Protein AF-A0A971DWW7-F1 (afdb_monomer)

Nearest PDB structures (foldseek):
  3n54-assembly1_B  TM=9.333E-01  e=7.008E-04  Bacillus subtilis subsp. subtilis str. 168

Foldseek 3Di:
DVVQVVVQVVVQVVVQVVVVVVLLCCLAPVLHPPVPPLVVCCVPPVVVSVVC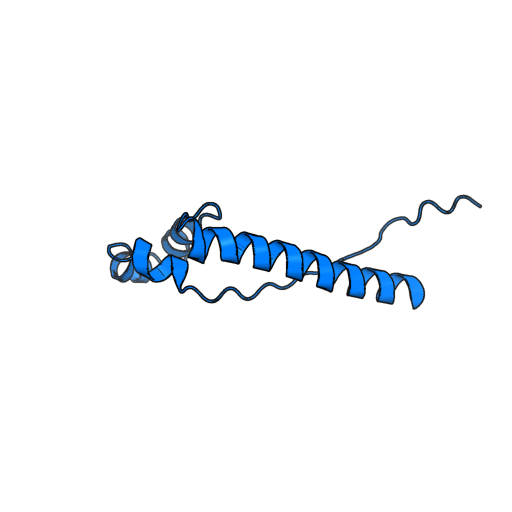VVVSSVVSSVDDDDDGDGDDDPDPPDDD

Sequence (80 aa):
MYFLKRLEEEFEKEIKRLCLATIYKFQKEYKADVFHFCQYIKAEKPAFWDKISGQWDRIFPELNVDLKVSVKIDLTGATK

Solvent-accessible surface area (backbone atoms only — not comparable to full-atom values): 4971 Å² total; per-residue (Å²): 112,72,68,59,54,52,51,25,55,52,49,24,53,52,51,46,52,52,51,52,52,53,50,46,41,29,25,68,73,65,61,47,74,85,83,42,61,67,58,52,42,39,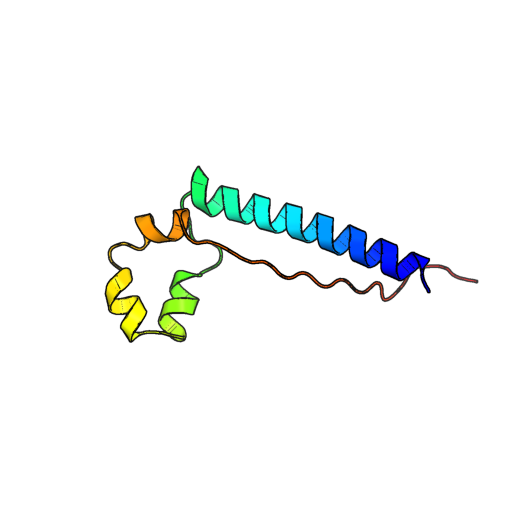70,78,36,46,82,56,32,73,76,42,58,94,47,39,86,67,46,58,48,69,60,86,81,88,83,86,64,86,58,80,83,90,74,86,81,80,76,131

Mean predicted aligned error: 4.02 Å

pLDDT: mean 94.85, std 7.94, range [54.09, 98.62]

Secondary structure (DSSP, 8-state):
-HHHHHHHHHHHHHHHHHHHHHHHIIIIIS---TT-HHHHHHHH-HHHHHHHGGGHHHHGGG------------------

Structure (mmCIF, N/CA/C/O backbone):
data_AF-A0A971DWW7-F1
#
_entry.id   AF-A0A971DWW7-F1
#
loop_
_atom_site.group_PDB
_atom_site.id
_atom_site.type_symbol
_atom_site.label_atom_id
_atom_site.label_alt_id
_atom_site.label_comp_id
_atom_site.label_asym_id
_atom_site.label_entity_id
_atom_site.label_seq_id
_atom_site.pdbx_PDB_ins_code
_atom_site.Cartn_x
_atom_site.Cartn_y
_atom_site.Cartn_z
_atom_site.occupancy
_atom_site.B_iso_or_equiv
_atom_site.auth_seq_id
_atom_site.auth_comp_id
_atom_site.auth_asym_id
_atom_site.auth_atom_id
_atom_site.pdbx_PDB_model_num
ATOM 1 N N . MET A 1 1 ? 20.014 -8.984 -24.479 1.00 64.25 1 MET A N 1
ATOM 2 C CA . MET A 1 1 ? 18.875 -9.291 -23.581 1.00 64.25 1 MET A CA 1
ATOM 3 C C . MET A 1 1 ? 19.201 -9.077 -22.097 1.00 64.25 1 MET A C 1
ATOM 5 O O . MET A 1 1 ? 18.401 -8.462 -21.414 1.00 64.25 1 MET A O 1
ATOM 9 N N . TYR A 1 2 ? 20.384 -9.476 -21.604 1.00 80.50 2 TYR A N 1
ATOM 10 C CA . TYR A 1 2 ? 20.798 -9.282 -20.196 1.00 80.50 2 TYR A CA 1
ATOM 11 C C . TYR A 1 2 ? 20.877 -7.811 -19.726 1.00 80.50 2 TYR A C 1
ATOM 13 O O . TYR A 1 2 ? 20.596 -7.516 -18.571 1.00 80.50 2 TYR A O 1
ATOM 21 N N . PHE A 1 3 ? 21.233 -6.874 -20.614 1.00 88.81 3 PHE A N 1
ATOM 22 C CA . PHE A 1 3 ? 21.268 -5.442 -20.284 1.00 88.81 3 PHE A CA 1
ATOM 23 C C . PHE A 1 3 ? 19.883 -4.872 -19.938 1.00 88.81 3 PHE A C 1
ATOM 25 O O . PHE A 1 3 ? 19.749 -4.245 -18.895 1.00 88.81 3 PHE A O 1
ATOM 32 N N . LEU A 1 4 ? 18.864 -5.139 -20.765 1.00 93.31 4 LEU A N 1
ATOM 33 C CA . LEU A 1 4 ? 17.503 -4.642 -20.523 1.00 93.31 4 LEU A CA 1
ATOM 34 C C . LEU A 1 4 ? 16.903 -5.229 -19.254 1.00 93.31 4 LEU A C 1
ATOM 36 O O . LEU A 1 4 ? 16.371 -4.474 -18.456 1.00 93.31 4 LEU A O 1
ATOM 40 N N . LYS A 1 5 ? 17.104 -6.529 -19.015 1.00 94.38 5 LYS A N 1
ATOM 41 C CA . LYS A 1 5 ? 16.638 -7.168 -17.783 1.00 94.38 5 LYS A CA 1
ATOM 42 C C . LYS A 1 5 ? 17.228 -6.515 -16.529 1.00 94.38 5 LYS A C 1
ATOM 44 O O . LYS A 1 5 ? 16.505 -6.240 -15.584 1.00 94.38 5 LYS A O 1
ATOM 49 N N . ARG A 1 6 ? 18.533 -6.215 -16.529 1.00 95.75 6 ARG A N 1
ATOM 50 C CA . ARG A 1 6 ? 19.154 -5.483 -15.411 1.00 95.75 6 ARG A CA 1
ATOM 51 C C . ARG A 1 6 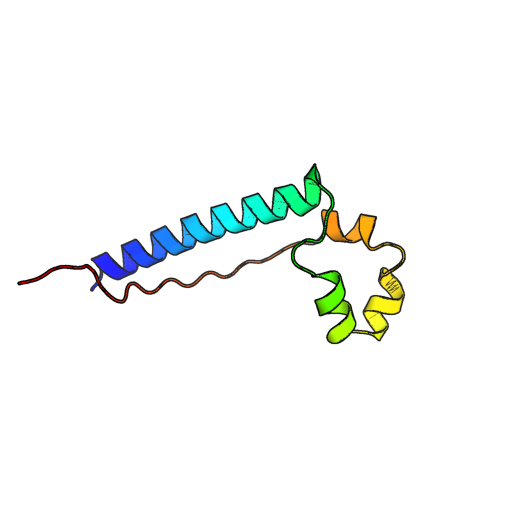? 18.561 -4.087 -15.245 1.00 95.75 6 ARG A C 1
ATOM 53 O O . ARG A 1 6 ? 18.356 -3.650 -14.125 1.00 95.75 6 ARG A O 1
ATOM 60 N N . LEU A 1 7 ? 18.291 -3.390 -16.346 1.00 95.50 7 LEU A N 1
ATOM 61 C CA . LEU A 1 7 ? 17.701 -2.056 -16.295 1.00 95.50 7 LEU A CA 1
ATOM 62 C C . LEU A 1 7 ? 16.255 -2.092 -15.764 1.00 95.50 7 LEU A C 1
ATOM 64 O O . LEU A 1 7 ? 15.893 -1.255 -14.946 1.00 95.50 7 LEU A O 1
ATOM 68 N N . GLU A 1 8 ? 15.462 -3.086 -16.170 1.00 97.38 8 GLU A N 1
ATOM 69 C CA . GLU A 1 8 ? 14.130 -3.369 -15.621 1.00 97.38 8 GLU A CA 1
ATOM 70 C C . GLU A 1 8 ? 14.196 -3.636 -14.111 1.00 97.38 8 GLU A C 1
ATOM 72 O O . GLU A 1 8 ? 13.475 -2.992 -13.357 1.00 97.38 8 GLU A O 1
ATOM 77 N N . GLU A 1 9 ? 15.111 -4.499 -13.654 1.00 97.75 9 GLU A N 1
ATOM 78 C CA . GLU A 1 9 ? 15.318 -4.801 -12.228 1.00 97.75 9 GLU A CA 1
ATOM 79 C C . GLU A 1 9 ? 15.714 -3.554 -11.410 1.00 97.75 9 GLU A C 1
ATOM 81 O O . GLU A 1 9 ? 15.255 -3.377 -10.279 1.00 97.75 9 GLU A O 1
ATOM 86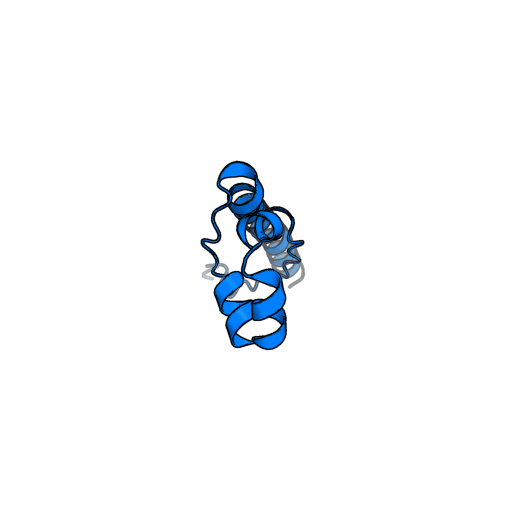 N N . GLU A 1 10 ? 16.543 -2.660 -11.957 1.00 97.75 10 GLU A N 1
ATOM 87 C CA . GLU A 1 10 ? 16.886 -1.397 -11.287 1.00 97.75 10 GLU A CA 1
ATOM 88 C C . GLU A 1 10 ? 15.697 -0.427 -11.240 1.00 97.75 10 GLU A C 1
ATOM 90 O O . GLU A 1 10 ? 15.448 0.198 -10.205 1.00 97.75 10 GLU A O 1
ATOM 95 N N . PHE A 1 11 ? 14.904 -0.344 -12.311 1.00 97.62 11 PHE A N 1
ATOM 96 C CA . PHE A 1 11 ? 13.675 0.448 -12.297 1.00 97.62 11 PHE A CA 1
ATOM 97 C C . PHE A 1 11 ? 12.637 -0.108 -11.319 1.00 97.62 11 PHE A C 1
ATOM 99 O O . PHE A 1 11 ? 11.991 0.673 -10.622 1.00 97.62 11 PHE A O 1
ATOM 106 N N . GLU A 1 12 ? 12.497 -1.431 -11.207 1.00 98.56 12 GLU A N 1
ATOM 107 C CA . GLU A 1 12 ? 11.616 -2.066 -10.221 1.00 98.56 12 GLU A CA 1
ATOM 108 C C . GLU A 1 12 ? 11.975 -1.638 -8.798 1.00 98.56 12 GLU A C 1
ATOM 110 O O . GLU A 1 12 ? 11.090 -1.262 -8.024 1.00 98.56 12 GLU A O 1
ATOM 115 N N . LYS A 1 13 ? 13.271 -1.647 -8.458 1.00 98.50 13 LYS A N 1
ATOM 116 C CA . LYS A 1 13 ? 13.763 -1.212 -7.144 1.00 98.50 13 LYS A CA 1
ATOM 117 C C . LYS A 1 13 ? 13.448 0.257 -6.885 1.00 98.50 13 LYS A C 1
ATOM 119 O O . LYS A 1 13 ? 12.935 0.579 -5.813 1.00 98.50 13 LYS A O 1
ATOM 124 N N . GLU A 1 14 ? 13.727 1.136 -7.846 1.00 98.50 14 GLU A N 1
ATOM 125 C CA . GLU A 1 14 ? 13.533 2.575 -7.657 1.00 98.50 14 GLU A CA 1
ATOM 126 C C . GLU A 1 14 ? 12.048 2.950 -7.579 1.00 98.50 14 GLU A C 1
ATOM 128 O O . GLU A 1 14 ? 11.642 3.678 -6.672 1.00 98.50 14 GLU A O 1
ATOM 133 N N . ILE A 1 15 ? 11.204 2.386 -8.446 1.00 98.56 15 ILE A N 1
ATOM 134 C CA . ILE A 1 15 ? 9.750 2.580 -8.380 1.00 98.56 15 ILE A CA 1
ATOM 135 C C . ILE A 1 15 ? 9.210 2.047 -7.050 1.00 98.56 15 ILE A C 1
ATOM 137 O O . ILE A 1 15 ? 8.451 2.745 -6.377 1.00 98.56 15 ILE A O 1
ATOM 141 N N . LYS A 1 16 ? 9.641 0.853 -6.613 1.00 98.62 16 LYS A N 1
ATOM 142 C CA . LYS A 1 16 ? 9.239 0.298 -5.313 1.00 98.62 16 LYS A CA 1
ATOM 143 C C . LYS A 1 16 ? 9.626 1.233 -4.168 1.00 98.62 16 LYS A C 1
ATOM 145 O O . LYS A 1 16 ? 8.797 1.494 -3.296 1.00 98.62 16 LYS A O 1
ATOM 150 N N . ARG A 1 17 ? 10.851 1.768 -4.178 1.00 98.56 17 ARG A N 1
ATOM 151 C CA . ARG A 1 17 ? 11.341 2.721 -3.172 1.00 98.56 17 ARG A CA 1
ATOM 152 C C . ARG A 1 17 ? 10.487 3.989 -3.136 1.00 98.56 17 ARG A C 1
ATOM 154 O O . ARG A 1 17 ? 10.079 4.406 -2.054 1.00 98.56 17 ARG A O 1
ATOM 161 N N . LEU A 1 18 ? 10.199 4.581 -4.296 1.00 98.62 18 LEU A N 1
ATOM 162 C CA . LEU A 1 18 ? 9.384 5.793 -4.411 1.00 98.62 18 LEU A CA 1
ATOM 163 C C . LEU A 1 18 ? 7.952 5.564 -3.917 1.00 98.62 18 LEU A C 1
ATOM 165 O O . LEU A 1 18 ? 7.462 6.330 -3.089 1.00 98.62 18 LEU A O 1
ATOM 169 N N . CYS A 1 19 ? 7.299 4.490 -4.362 1.00 98.25 19 CYS A N 1
ATOM 170 C CA . CYS A 1 19 ? 5.945 4.154 -3.931 1.00 98.25 19 CYS A CA 1
ATOM 171 C C . CYS A 1 19 ? 5.868 3.914 -2.418 1.00 98.25 19 CYS A C 1
ATOM 173 O O . CYS A 1 19 ? 5.000 4.487 -1.762 1.00 98.25 19 CYS A O 1
ATOM 175 N N . LEU A 1 20 ? 6.786 3.124 -1.848 1.00 98.06 20 LEU A N 1
ATOM 176 C CA . LEU A 1 20 ? 6.811 2.864 -0.405 1.00 98.06 20 LEU A CA 1
ATOM 177 C C . LEU A 1 20 ? 7.085 4.135 0.406 1.00 98.06 20 LEU A C 1
ATOM 179 O O . LEU A 1 20 ? 6.454 4.334 1.440 1.00 98.06 20 LEU A O 1
ATOM 183 N N . ALA A 1 21 ? 7.965 5.024 -0.065 1.00 98.31 21 ALA A N 1
ATOM 184 C CA . ALA A 1 21 ? 8.206 6.309 0.591 1.00 98.31 21 ALA A CA 1
ATOM 185 C C . ALA A 1 21 ? 6.955 7.205 0.579 1.00 98.31 21 ALA A C 1
ATOM 187 O O . ALA A 1 21 ? 6.626 7.818 1.594 1.00 98.31 21 ALA A O 1
ATOM 188 N N . THR A 1 22 ? 6.228 7.258 -0.541 1.00 98.25 22 THR A N 1
ATOM 189 C CA . THR A 1 22 ? 4.970 8.013 -0.631 1.00 98.25 22 THR A CA 1
ATOM 190 C C . THR A 1 22 ? 3.905 7.421 0.292 1.00 98.25 22 THR A C 1
ATOM 192 O O . THR A 1 22 ? 3.279 8.162 1.049 1.00 98.25 22 THR A O 1
ATOM 195 N N . ILE A 1 23 ? 3.733 6.096 0.294 1.00 98.00 23 ILE A N 1
ATOM 196 C CA . ILE A 1 23 ? 2.803 5.404 1.199 1.00 98.00 23 ILE A CA 1
ATOM 197 C C . ILE A 1 23 ? 3.161 5.697 2.659 1.00 98.00 23 ILE A C 1
ATOM 199 O O . ILE A 1 23 ? 2.289 6.094 3.428 1.00 98.00 23 ILE A O 1
ATOM 203 N N . TYR A 1 24 ? 4.444 5.610 3.020 1.00 98.00 24 TYR A N 1
ATOM 204 C CA . TYR A 1 24 ? 4.927 5.916 4.364 1.00 98.00 24 TYR A CA 1
ATOM 205 C C . TYR A 1 24 ? 4.560 7.339 4.804 1.00 98.00 24 TYR A C 1
ATOM 207 O O . TYR A 1 24 ? 4.073 7.517 5.919 1.00 98.00 24 TYR A O 1
ATOM 215 N N . LYS A 1 25 ? 4.718 8.350 3.937 1.00 98.44 25 LYS A N 1
ATOM 216 C CA . LYS A 1 25 ? 4.301 9.728 4.251 1.00 98.44 25 LYS A CA 1
ATOM 217 C C . LYS A 1 25 ? 2.807 9.825 4.539 1.00 98.44 25 LYS A C 1
ATOM 219 O O . LYS A 1 25 ? 2.408 10.416 5.541 1.00 98.44 25 LYS A O 1
ATOM 224 N N . PHE A 1 26 ? 1.973 9.212 3.702 1.00 98.38 26 PHE A N 1
ATOM 225 C CA . PHE A 1 26 ? 0.526 9.230 3.914 1.00 98.38 26 PHE A CA 1
ATOM 226 C C . PHE A 1 26 ? 0.094 8.458 5.163 1.00 98.38 26 PHE A C 1
ATOM 228 O O . PHE A 1 26 ? -0.822 8.904 5.848 1.00 98.38 26 PHE A O 1
ATOM 235 N N . GLN A 1 27 ? 0.781 7.370 5.513 1.00 98.25 27 GLN A N 1
ATOM 236 C CA . GLN A 1 27 ? 0.514 6.610 6.734 1.00 98.25 27 GLN A CA 1
ATOM 237 C C . GLN A 1 27 ? 0.987 7.332 7.999 1.00 98.25 27 GLN A C 1
ATOM 239 O O . GLN A 1 27 ? 0.221 7.467 8.951 1.00 98.25 27 GLN A O 1
ATOM 244 N N . LYS A 1 28 ? 2.245 7.783 8.033 1.00 97.69 28 LYS A N 1
ATOM 245 C CA . LYS A 1 28 ? 2.905 8.246 9.261 1.00 97.69 28 LYS A CA 1
ATOM 246 C C . LYS A 1 28 ? 2.812 9.752 9.481 1.00 97.69 28 LYS A C 1
ATOM 248 O O . LYS A 1 28 ? 2.612 10.173 10.618 1.00 97.69 28 LYS A O 1
ATOM 253 N N . GLU A 1 29 ? 2.940 10.551 8.424 1.00 97.75 29 GLU A N 1
ATOM 254 C CA . GLU A 1 29 ? 2.935 12.016 8.524 1.00 97.75 29 GLU A CA 1
ATOM 255 C C . GLU A 1 29 ? 1.515 12.566 8.385 1.00 97.75 29 GLU A C 1
ATOM 257 O O . GLU A 1 29 ? 1.027 13.257 9.277 1.00 97.75 29 GLU A O 1
ATOM 262 N N . TYR A 1 30 ? 0.826 12.224 7.293 1.00 97.88 30 TYR A N 1
ATOM 263 C CA . TYR A 1 30 ? -0.490 12.797 6.992 1.00 97.88 30 TYR A CA 1
ATOM 264 C C . TYR A 1 30 ? -1.656 12.035 7.620 1.00 97.88 30 TYR A C 1
ATOM 266 O O . TYR A 1 30 ? -2.727 12.611 7.785 1.00 97.88 30 TYR A O 1
ATOM 274 N N . LYS A 1 31 ? -1.458 10.755 7.961 1.00 97.12 31 LYS A N 1
ATOM 275 C CA . LYS A 1 31 ? -2.499 9.843 8.470 1.00 97.12 31 LYS A CA 1
ATOM 276 C C . LYS A 1 31 ? -3.770 9.864 7.610 1.00 97.12 31 LYS A C 1
ATOM 278 O O . LYS A 1 31 ? -4.882 9.813 8.126 1.00 97.12 31 LYS A O 1
ATOM 283 N N . ALA A 1 32 ? -3.592 9.955 6.294 1.00 96.94 32 ALA A N 1
ATOM 284 C CA . ALA A 1 32 ? -4.671 10.100 5.326 1.00 96.94 32 ALA A CA 1
ATOM 285 C C . ALA A 1 32 ? -4.659 8.932 4.333 1.00 96.94 32 ALA A C 1
ATOM 287 O O . ALA A 1 32 ? -3.682 8.733 3.608 1.00 96.94 32 ALA A O 1
ATOM 288 N N . ASP A 1 33 ? -5.756 8.175 4.280 1.00 97.00 33 ASP A N 1
ATOM 289 C CA . ASP A 1 33 ? -5.926 7.031 3.375 1.00 97.00 33 ASP A CA 1
ATOM 290 C C . ASP A 1 33 ? -6.315 7.480 1.956 1.00 97.00 33 ASP A C 1
ATOM 292 O O . ASP A 1 33 ? -7.433 7.273 1.487 1.00 97.00 33 ASP A O 1
ATOM 296 N N . VAL A 1 34 ? -5.373 8.119 1.260 1.00 96.88 34 VAL A N 1
ATOM 297 C CA . VAL A 1 34 ? -5.558 8.590 -0.127 1.00 96.88 34 VAL A CA 1
ATOM 298 C C . VAL A 1 34 ? -5.573 7.458 -1.158 1.00 96.88 34 VAL A C 1
ATOM 300 O O . VAL A 1 34 ? -5.970 7.668 -2.299 1.00 96.88 34 VAL A O 1
ATOM 303 N N . PHE A 1 35 ? -5.137 6.259 -0.765 1.00 95.62 35 PHE A N 1
ATOM 304 C CA . PHE A 1 35 ? -5.088 5.071 -1.623 1.00 95.62 35 PHE A CA 1
ATOM 305 C C . PHE A 1 35 ? -6.325 4.176 -1.469 1.00 95.62 35 PHE A C 1
ATOM 307 O O . PHE A 1 35 ? -6.421 3.146 -2.131 1.00 95.62 35 PHE A O 1
ATOM 314 N N . HIS A 1 36 ? -7.274 4.577 -0.616 1.00 96.50 36 HIS A N 1
ATOM 315 C CA . HIS A 1 36 ? -8.562 3.921 -0.402 1.00 96.50 36 HIS A CA 1
ATOM 316 C C . HIS A 1 36 ? -8.463 2.472 0.118 1.00 96.50 36 HIS A C 1
ATOM 318 O O . HIS A 1 36 ? -9.305 1.627 -0.208 1.00 96.50 36 HIS A O 1
ATOM 324 N N . PHE A 1 37 ? -7.487 2.171 0.981 1.00 97.00 37 PHE A N 1
ATOM 325 C CA . PHE A 1 37 ? -7.363 0.852 1.614 1.00 97.00 37 PHE A CA 1
ATOM 326 C C . PHE A 1 37 ? -8.621 0.472 2.412 1.00 97.00 37 PHE A C 1
ATOM 328 O O . PH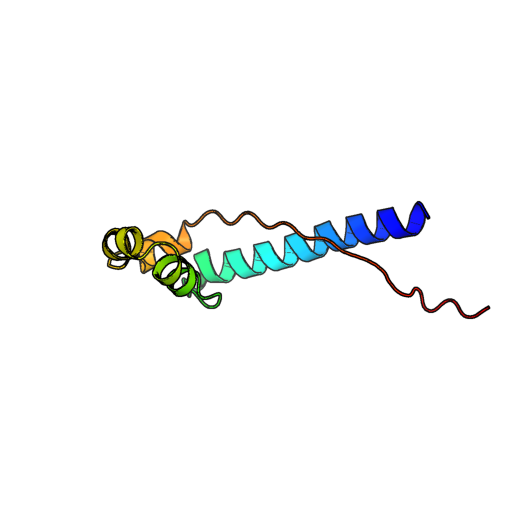E A 1 37 ? -9.059 -0.680 2.351 1.00 97.00 37 PHE A O 1
ATOM 335 N N . CYS A 1 38 ? -9.250 1.426 3.109 1.00 97.12 38 CYS A N 1
ATOM 336 C CA . CYS A 1 38 ? -10.515 1.193 3.812 1.00 97.12 38 CYS A CA 1
ATOM 337 C C . CYS A 1 38 ? -11.620 0.701 2.876 1.00 97.12 38 CYS A C 1
ATOM 339 O O . CYS A 1 38 ? -12.349 -0.232 3.211 1.00 97.12 38 CYS A O 1
ATOM 341 N N . GLN A 1 39 ? -11.735 1.310 1.693 1.00 98.00 39 GLN A N 1
ATOM 342 C CA . GLN A 1 39 ? -12.771 0.975 0.721 1.00 98.00 39 GLN A CA 1
ATOM 343 C C . GLN A 1 39 ? -12.542 -0.425 0.160 1.00 98.00 39 GLN A C 1
ATOM 345 O O . GLN A 1 39 ? -13.488 -1.206 0.077 1.00 98.00 39 GLN A O 1
ATOM 350 N N . TYR A 1 40 ? -11.287 -0.767 -0.145 1.00 97.44 40 TYR A N 1
ATOM 351 C CA . TYR A 1 40 ? -10.920 -2.109 -0.585 1.00 97.44 40 TYR A CA 1
ATOM 352 C C . TYR A 1 40 ? -11.261 -3.170 0.474 1.00 97.44 40 TYR A C 1
ATOM 354 O O . TYR A 1 40 ? -11.946 -4.145 0.174 1.00 97.44 40 TYR A O 1
ATOM 362 N N . ILE A 1 41 ? -10.874 -2.960 1.739 1.00 97.25 41 ILE A N 1
ATOM 363 C CA . ILE A 1 41 ? -11.181 -3.907 2.826 1.00 97.25 41 ILE A CA 1
ATOM 364 C C . ILE A 1 41 ? -12.691 -4.018 3.056 1.00 97.25 41 ILE A C 1
ATOM 366 O O . ILE A 1 41 ? -13.195 -5.119 3.271 1.00 97.25 41 ILE A O 1
ATOM 370 N N . LYS A 1 42 ? -13.423 -2.901 2.994 1.00 97.94 42 LYS A N 1
ATOM 371 C CA . LYS A 1 42 ? -14.883 -2.884 3.118 1.00 97.94 42 LYS A CA 1
ATOM 372 C C . LYS A 1 42 ? -15.562 -3.701 2.019 1.00 97.94 42 LYS A C 1
ATOM 374 O O . LYS A 1 42 ? -16.518 -4.411 2.318 1.00 97.94 42 LYS A O 1
ATOM 379 N N . ALA A 1 43 ? -15.079 -3.601 0.782 1.00 98.19 43 ALA A N 1
ATOM 380 C CA . ALA A 1 43 ? -15.621 -4.341 -0.353 1.00 98.19 43 ALA A CA 1
ATOM 381 C C . ALA A 1 43 ? -15.308 -5.844 -0.262 1.00 98.19 43 ALA A C 1
ATOM 383 O O . ALA A 1 43 ? -16.209 -6.667 -0.386 1.00 98.19 43 ALA A O 1
ATOM 384 N N . GLU A 1 44 ? -14.053 -6.200 0.017 1.00 98.19 44 GLU A N 1
ATOM 385 C CA . GLU A 1 44 ? -13.593 -7.596 0.002 1.00 98.19 44 GLU A CA 1
ATOM 386 C C . GLU A 1 44 ? -13.945 -8.368 1.281 1.00 98.19 44 GLU A C 1
ATOM 388 O O . GLU A 1 44 ? -14.152 -9.582 1.261 1.00 98.19 44 GLU A O 1
ATOM 393 N N . LYS A 1 45 ? -13.965 -7.687 2.433 1.00 97.44 45 LYS A N 1
ATOM 394 C CA . LYS A 1 45 ? -14.135 -8.296 3.761 1.00 97.44 45 LYS A CA 1
ATOM 395 C C . LYS A 1 45 ? -15.071 -7.460 4.648 1.00 97.44 45 LYS A C 1
ATOM 397 O O . LYS A 1 45 ? -14.644 -6.995 5.709 1.00 97.44 45 LYS A O 1
ATOM 402 N N . PRO A 1 46 ? -16.361 -7.319 4.291 1.00 97.88 46 PRO A N 1
ATOM 403 C CA . PRO A 1 46 ? -17.307 -6.457 5.007 1.00 97.88 46 PRO A CA 1
ATOM 404 C C . PRO A 1 46 ? -17.435 -6.806 6.498 1.00 97.88 46 PRO A C 1
ATOM 406 O O . PRO A 1 46 ? -17.307 -5.933 7.349 1.00 97.88 46 PRO A O 1
ATOM 409 N N . ALA A 1 47 ? -17.539 -8.094 6.846 1.00 98.25 47 ALA A N 1
ATOM 410 C CA . ALA A 1 47 ? -17.631 -8.525 8.247 1.00 98.25 47 ALA A CA 1
ATOM 411 C C . ALA A 1 47 ? -16.360 -8.236 9.074 1.00 98.25 47 ALA A C 1
ATOM 413 O O . ALA A 1 47 ? -16.414 -8.150 10.301 1.00 98.25 47 ALA A O 1
ATOM 414 N N . PHE A 1 48 ? -15.195 -8.133 8.427 1.00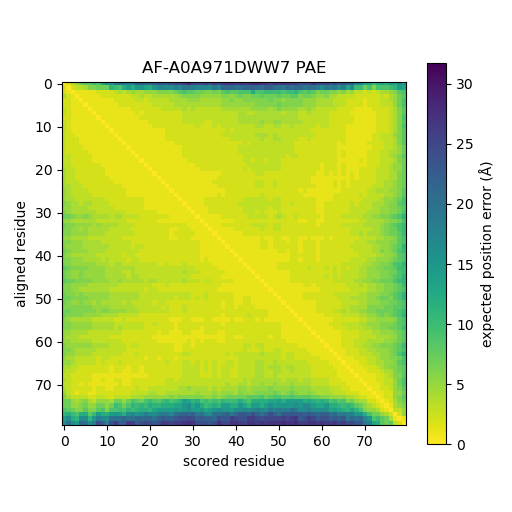 97.62 48 PHE A N 1
ATOM 415 C CA . PHE A 1 48 ? -13.965 -7.700 9.092 1.00 97.62 48 PHE A CA 1
ATOM 416 C C . PHE A 1 48 ? -13.928 -6.177 9.215 1.00 97.62 48 PHE A C 1
ATOM 418 O O . PHE A 1 48 ? -13.591 -5.668 10.282 1.00 97.62 48 PHE A O 1
ATOM 425 N N . TRP A 1 49 ? -14.336 -5.462 8.163 1.00 98.25 49 TRP A N 1
ATOM 426 C CA . TRP A 1 49 ? -14.475 -4.009 8.173 1.00 98.25 49 TRP A CA 1
ATOM 427 C C . TRP A 1 49 ? -15.377 -3.519 9.311 1.00 98.25 49 TRP A C 1
ATOM 429 O O . TRP A 1 49 ? -14.981 -2.613 10.042 1.00 98.25 49 TRP A O 1
ATOM 439 N N . ASP A 1 50 ? -16.520 -4.168 9.546 1.00 98.12 50 ASP A N 1
ATOM 440 C CA . ASP A 1 50 ? -17.432 -3.819 10.644 1.00 98.12 50 ASP A CA 1
ATOM 441 C C . ASP A 1 50 ? -16.742 -3.847 12.019 1.00 98.12 50 ASP A C 1
ATOM 443 O O . ASP A 1 50 ? -17.062 -3.044 12.893 1.00 98.12 50 ASP A O 1
ATOM 447 N N . LYS A 1 51 ? -15.738 -4.716 12.202 1.00 98.19 51 LYS A N 1
ATOM 448 C CA . LYS A 1 51 ? -14.973 -4.829 13.456 1.00 98.19 51 LYS A CA 1
ATOM 449 C C . LYS A 1 51 ? -13.903 -3.750 13.614 1.00 98.19 51 LYS A C 1
ATOM 451 O O . LYS A 1 51 ? -13.573 -3.397 14.742 1.00 98.19 51 LYS A O 1
ATOM 456 N N . ILE A 1 52 ? -13.327 -3.267 12.512 1.00 97.62 52 ILE A N 1
ATOM 457 C CA . ILE A 1 52 ? -12.141 -2.394 12.541 1.00 97.62 52 ILE A CA 1
ATOM 458 C C . ILE A 1 52 ? -12.426 -0.936 12.167 1.00 97.62 52 ILE A C 1
ATOM 460 O O . ILE A 1 52 ? -11.623 -0.062 12.486 1.00 97.62 52 ILE A O 1
ATOM 464 N N . SER A 1 53 ? -13.555 -0.662 11.511 1.00 97.38 53 SER A N 1
ATOM 465 C CA . SER A 1 53 ? -13.878 0.638 10.907 1.00 97.38 53 SER A CA 1
ATOM 466 C C . SER A 1 53 ? -13.825 1.802 11.898 1.00 97.38 53 SER A C 1
ATOM 468 O O . SER A 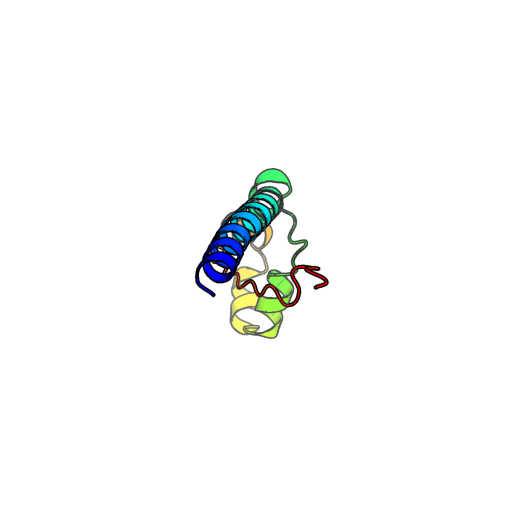1 53 ? -13.235 2.836 11.599 1.00 97.38 53 SER A O 1
ATOM 470 N N . GLY A 1 54 ? -14.344 1.613 13.116 1.00 98.19 54 GLY A N 1
ATOM 471 C CA . GLY A 1 54 ? -14.316 2.630 14.175 1.00 98.19 54 GLY A CA 1
ATOM 472 C C . GLY A 1 54 ? -12.918 2.962 14.714 1.00 98.19 54 GLY A C 1
ATOM 473 O O . GLY A 1 54 ? -12.767 3.914 15.473 1.00 98.19 54 GLY A O 1
ATOM 474 N N . GLN A 1 55 ? -11.893 2.189 14.348 1.00 97.81 55 GLN A N 1
ATOM 475 C CA . GLN A 1 55 ? -10.498 2.407 14.745 1.00 97.81 55 GLN A CA 1
ATOM 476 C C . GLN A 1 55 ? -9.586 2.643 13.536 1.00 97.81 55 GLN A C 1
ATOM 478 O O . GLN A 1 55 ? -8.362 2.590 13.675 1.00 97.81 55 GLN A O 1
ATOM 483 N N . TRP A 1 56 ? -10.156 2.898 12.354 1.00 97.75 56 TRP A N 1
ATOM 484 C CA . TRP A 1 56 ? -9.397 2.975 11.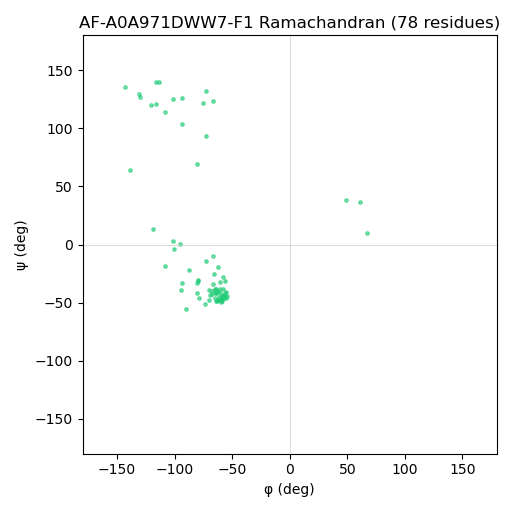108 1.00 97.75 56 TRP A CA 1
ATOM 485 C C . TRP A 1 56 ? -8.251 3.992 11.164 1.00 97.75 56 TRP A C 1
ATOM 487 O O . TRP A 1 56 ? -7.133 3.661 10.779 1.00 97.75 56 TRP A O 1
ATOM 497 N N . ASP A 1 57 ? -8.476 5.158 11.772 1.00 96.31 57 ASP A N 1
ATOM 498 C CA . ASP A 1 57 ? -7.459 6.211 11.930 1.00 96.31 57 ASP A CA 1
ATOM 499 C C . ASP A 1 57 ? -6.241 5.779 12.767 1.00 96.31 57 ASP A C 1
ATOM 501 O O . ASP A 1 57 ? -5.176 6.391 12.694 1.00 96.31 57 ASP A O 1
ATOM 505 N N . ARG A 1 58 ? -6.379 4.719 13.577 1.00 97.31 58 ARG A N 1
ATOM 506 C CA . ARG A 1 58 ? -5.279 4.105 14.341 1.00 97.31 58 ARG A CA 1
ATOM 507 C C . ARG A 1 58 ? -4.632 2.947 13.591 1.00 97.31 58 ARG A C 1
ATOM 509 O O . ARG A 1 58 ? -3.438 2.721 13.742 1.00 97.31 58 ARG A O 1
ATOM 516 N N . ILE A 1 59 ? -5.416 2.215 12.804 1.00 97.38 59 ILE A N 1
ATOM 517 C CA . ILE A 1 59 ? -4.967 1.025 12.076 1.00 97.38 59 ILE A CA 1
ATOM 518 C C . ILE A 1 59 ? -4.200 1.413 10.814 1.00 97.38 59 ILE A C 1
ATOM 520 O O . ILE A 1 59 ? -3.127 0.869 10.569 1.00 97.38 59 ILE A O 1
ATOM 524 N N . PHE A 1 60 ? -4.720 2.355 10.023 1.00 97.75 60 PHE A N 1
ATOM 525 C CA . PHE A 1 60 ? -4.127 2.740 8.742 1.00 97.75 60 PHE A CA 1
ATOM 526 C C . PHE A 1 60 ? -2.653 3.173 8.855 1.00 97.75 60 PHE A C 1
ATOM 528 O O . PHE A 1 60 ? -1.841 2.659 8.078 1.00 97.75 60 PHE A O 1
ATOM 535 N N . PRO A 1 61 ? -2.253 4.023 9.827 1.00 97.94 61 PRO A N 1
ATOM 536 C CA . PRO A 1 61 ? -0.849 4.381 10.016 1.00 97.94 61 PRO A CA 1
ATOM 537 C C . PRO A 1 61 ? 0.077 3.187 10.274 1.00 97.94 61 PRO A C 1
ATOM 539 O O . PRO A 1 61 ? 1.256 3.262 9.946 1.00 97.94 61 PRO A O 1
ATOM 542 N N . GLU A 1 62 ? -0.426 2.098 10.860 1.00 97.38 62 GLU A N 1
ATOM 543 C CA . GLU A 1 62 ? 0.350 0.906 11.243 1.00 97.38 62 GLU A CA 1
ATOM 544 C C . GLU A 1 62 ? 0.206 -0.266 10.259 1.00 97.38 62 GLU A C 1
ATOM 546 O O . GLU A 1 62 ? 0.764 -1.342 10.476 1.00 97.38 62 GLU A O 1
ATOM 551 N N . LEU A 1 63 ? -0.535 -0.080 9.166 1.00 96.19 63 LEU A N 1
ATOM 552 C CA . LEU A 1 63 ? -0.745 -1.124 8.173 1.00 96.19 63 LEU A CA 1
ATOM 553 C C . LEU A 1 63 ? 0.573 -1.459 7.454 1.00 96.19 63 LEU A C 1
ATOM 555 O O . LEU A 1 63 ? 1.191 -0.600 6.828 1.00 96.19 63 LEU A O 1
ATOM 559 N N . ASN A 1 64 ? 0.981 -2.726 7.487 1.00 96.06 64 ASN A N 1
ATOM 560 C CA . ASN A 1 64 ? 2.123 -3.191 6.703 1.00 96.06 64 ASN A CA 1
ATOM 561 C C . ASN A 1 64 ? 1.722 -3.333 5.231 1.00 96.06 64 ASN A C 1
ATOM 563 O O . ASN A 1 64 ? 0.818 -4.105 4.907 1.00 96.06 64 ASN A O 1
ATOM 567 N N . VAL A 1 65 ? 2.415 -2.617 4.345 1.00 95.81 65 VAL A N 1
ATOM 568 C CA . VAL A 1 65 ? 2.188 -2.679 2.898 1.00 95.81 65 VAL A CA 1
ATOM 569 C C . VAL A 1 65 ? 3.350 -3.402 2.228 1.00 95.81 65 VAL A C 1
ATOM 571 O O . VAL A 1 65 ? 4.475 -2.905 2.214 1.00 95.81 65 VAL A O 1
ATOM 574 N N . ASP A 1 66 ? 3.068 -4.570 1.650 1.00 95.94 66 ASP A N 1
ATOM 575 C CA . ASP A 1 66 ? 3.997 -5.241 0.743 1.00 95.94 66 ASP A CA 1
ATOM 576 C C . ASP A 1 66 ? 3.674 -4.857 -0.704 1.00 95.94 66 ASP A C 1
ATOM 578 O O . ASP A 1 66 ? 2.539 -4.986 -1.165 1.00 95.94 66 ASP A O 1
ATOM 582 N N . LEU A 1 67 ? 4.685 -4.359 -1.414 1.00 96.56 67 LEU A N 1
ATOM 583 C CA . LEU A 1 67 ? 4.558 -3.871 -2.780 1.00 96.56 67 LEU A CA 1
ATOM 584 C C . LEU A 1 67 ? 5.403 -4.726 -3.721 1.00 96.56 67 LEU A C 1
ATOM 586 O O . LEU A 1 67 ? 6.632 -4.783 -3.601 1.00 96.56 67 LEU A O 1
ATOM 590 N N . LYS A 1 68 ? 4.753 -5.332 -4.713 1.00 97.81 68 LYS A N 1
ATOM 591 C CA . LYS A 1 68 ? 5.416 -5.984 -5.841 1.00 97.81 68 LYS A CA 1
ATOM 592 C C . LYS A 1 68 ? 5.359 -5.064 -7.055 1.00 97.81 68 LYS A C 1
ATOM 594 O O . LYS A 1 68 ? 4.281 -4.653 -7.468 1.00 97.81 68 LYS A O 1
ATOM 599 N N . VAL A 1 69 ? 6.521 -4.770 -7.624 1.00 98.00 69 VAL A N 1
ATOM 600 C CA . VAL A 1 69 ? 6.662 -3.985 -8.854 1.00 98.00 69 VAL A CA 1
ATOM 601 C C . VAL A 1 69 ? 7.219 -4.907 -9.928 1.00 98.00 69 VAL A C 1
ATOM 603 O O . VAL A 1 69 ? 8.069 -5.741 -9.627 1.00 98.00 69 VAL A O 1
ATOM 606 N N . SER A 1 70 ? 6.711 -4.780 -11.151 1.00 97.75 70 SER A N 1
ATOM 607 C CA . SER A 1 70 ? 7.281 -5.425 -12.329 1.00 97.75 70 SER A CA 1
ATOM 608 C C . SER A 1 70 ? 7.426 -4.388 -13.430 1.00 97.75 70 SER A C 1
ATOM 610 O O . SER A 1 70 ? 6.473 -3.655 -13.703 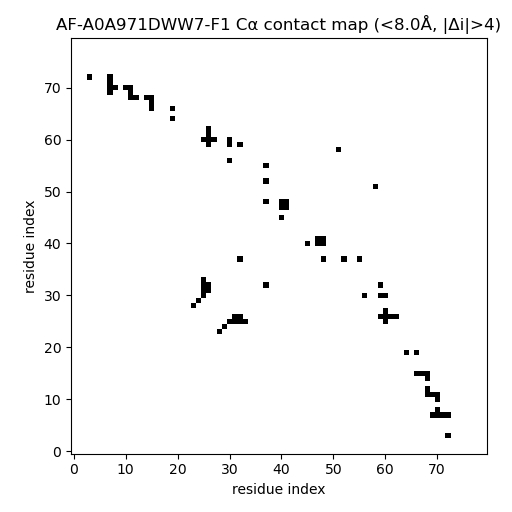1.00 97.75 70 SER A O 1
ATOM 612 N N . VAL A 1 71 ? 8.610 -4.304 -14.030 1.00 96.94 71 VAL A N 1
ATOM 613 C CA . VAL A 1 71 ? 8.904 -3.359 -15.111 1.00 96.94 71 VAL A CA 1
ATOM 614 C C . VAL A 1 71 ? 9.222 -4.129 -16.379 1.00 96.94 71 VAL A C 1
ATOM 616 O O . VAL A 1 71 ? 9.922 -5.137 -16.357 1.00 96.94 71 VAL A O 1
ATOM 619 N N . LYS A 1 72 ? 8.712 -3.620 -17.499 1.00 95.69 72 LYS A N 1
ATOM 620 C CA . LYS A 1 72 ? 9.045 -4.092 -18.836 1.00 95.69 72 LYS A CA 1
ATOM 621 C C . LYS A 1 72 ? 9.417 -2.898 -19.705 1.00 95.69 72 LYS A C 1
ATOM 623 O O . LYS A 1 72 ? 8.656 -1.937 -19.790 1.00 95.69 72 LYS A O 1
ATOM 628 N N . ILE A 1 73 ? 10.579 -2.953 -20.342 1.00 93.44 73 ILE A N 1
ATOM 629 C CA . ILE A 1 73 ? 11.027 -1.944 -21.301 1.00 93.44 73 ILE A CA 1
ATOM 630 C C . ILE A 1 73 ? 10.618 -2.415 -22.693 1.00 93.44 73 ILE A C 1
ATOM 632 O O . ILE A 1 73 ? 11.242 -3.304 -23.271 1.00 93.44 73 ILE A O 1
ATOM 636 N N . ASP A 1 74 ? 9.567 -1.807 -23.241 1.00 91.00 74 ASP A N 1
ATOM 637 C CA . ASP A 1 74 ? 9.053 -2.184 -24.562 1.00 91.00 74 ASP A CA 1
ATOM 638 C C . ASP A 1 74 ? 9.871 -1.585 -25.718 1.00 91.00 74 ASP A C 1
ATOM 640 O O . ASP A 1 74 ? 9.992 -2.205 -26.774 1.00 91.00 74 ASP A O 1
ATOM 644 N N . LEU A 1 75 ? 10.458 -0.396 -25.536 1.00 88.19 75 LEU A N 1
ATOM 645 C CA . LEU A 1 75 ? 11.211 0.314 -26.573 1.00 88.19 75 LEU A CA 1
ATOM 646 C C . LEU A 1 75 ? 12.416 1.036 -25.972 1.00 88.19 75 LEU A C 1
ATOM 648 O O . LEU A 1 75 ? 12.307 1.724 -24.962 1.00 88.19 75 LEU A O 1
ATOM 652 N N . THR A 1 76 ? 13.565 0.926 -26.638 1.00 84.62 76 THR A N 1
ATOM 653 C CA . THR A 1 76 ? 14.799 1.636 -26.259 1.00 84.62 76 THR A CA 1
ATOM 654 C C . THR A 1 76 ? 15.059 2.876 -27.112 1.00 84.62 76 THR A C 1
ATOM 656 O O . THR A 1 76 ? 16.044 3.572 -26.887 1.00 84.62 76 THR A O 1
ATOM 659 N N . GLY A 1 77 ? 14.218 3.131 -28.122 1.00 80.81 77 GLY A N 1
ATOM 660 C CA . GLY A 1 77 ? 14.397 4.238 -29.067 1.00 80.81 77 GLY A CA 1
ATOM 661 C C . GLY A 1 77 ? 15.615 4.101 -29.989 1.00 80.81 77 GLY A C 1
ATOM 662 O O . GLY A 1 77 ? 15.945 5.051 -30.690 1.00 80.81 77 GLY A O 1
ATOM 663 N N . ALA A 1 78 ? 16.288 2.945 -30.013 1.00 74.12 78 ALA A N 1
ATOM 664 C CA . ALA A 1 78 ? 17.407 2.701 -30.916 1.00 74.12 78 ALA A CA 1
ATOM 665 C C . ALA A 1 78 ? 16.902 2.509 -32.358 1.00 74.12 78 ALA A C 1
ATOM 667 O O . ALA A 1 78 ? 16.529 1.406 -32.760 1.00 74.12 78 ALA A O 1
ATOM 668 N N . THR A 1 79 ? 16.878 3.589 -33.136 1.00 65.19 79 THR A N 1
ATOM 669 C CA . THR A 1 79 ? 16.778 3.538 -34.601 1.00 65.19 79 THR A CA 1
ATOM 670 C C . THR A 1 79 ? 18.107 3.058 -35.187 1.00 65.19 79 THR A C 1
ATOM 672 O O . THR A 1 79 ? 19.167 3.515 -34.761 1.00 65.19 79 THR A O 1
ATOM 675 N N . LYS A 1 80 ? 18.031 2.095 -36.112 1.00 54.09 80 LYS A N 1
ATOM 676 C CA . LYS A 1 80 ? 19.174 1.582 -36.882 1.00 54.09 80 LYS A CA 1
ATOM 677 C C . LYS A 1 80 ? 19.791 2.657 -37.767 1.00 54.09 80 LYS A C 1
ATOM 679 O O . LYS A 1 80 ? 19.009 3.484 -38.285 1.00 54.09 80 LYS A O 1
#

Radius of gyration: 17.99 Å; Cα contacts (8 Å, |Δi|>4): 45; chains: 1; bounding box: 39×22×52 Å